Protein AF-A0A7Z9C6Z5-F1 (afdb_monomer)

Radius of gyration: 10.93 Å; Cα contacts (8 Å, |Δi|>4): 106; chains: 1; bounding box: 26×25×23 Å

Foldseek 3Di:
DDWDDDPPPKTWDDDDPWTWIWDADPVNQAIFIDIVRDTDDTDNYSVVRVVSVVVVVVVVD

pLDDT: mean 76.46, std 14.21, range [45.53, 89.94]

Structure (mmCIF, N/CA/C/O backbone):
data_AF-A0A7Z9C6Z5-F1
#
_entry.id   AF-A0A7Z9C6Z5-F1
#
loop_
_atom_site.group_PDB
_atom_site.id
_atom_site.type_symbol
_atom_site.label_atom_id
_atom_site.label_alt_id
_atom_site.label_comp_id
_atom_site.label_asym_id
_atom_site.label_entity_id
_atom_site.label_seq_id
_atom_site.pdbx_PDB_ins_code
_atom_site.Cartn_x
_atom_site.Cartn_y
_atom_site.Cartn_z
_atom_site.occupancy
_atom_site.B_iso_or_equiv
_atom_site.auth_seq_id
_atom_site.auth_comp_id
_atom_site.auth_asym_id
_atom_site.auth_atom_id
_atom_site.pdbx_PDB_model_num
ATOM 1 N N . MET A 1 1 ? -1.188 12.970 10.767 1.00 54.44 1 MET A N 1
ATOM 2 C CA . MET A 1 1 ? -0.793 11.824 9.918 1.00 54.44 1 MET A CA 1
ATOM 3 C C . MET A 1 1 ? 0.496 11.275 10.497 1.00 54.44 1 MET A C 1
ATOM 5 O O . MET A 1 1 ? 1.442 12.040 10.607 1.00 54.44 1 MET A O 1
ATOM 9 N N . LYS A 1 2 ? 0.512 10.026 10.973 1.00 54.19 2 LYS A N 1
ATOM 10 C CA . LYS A 1 2 ? 1.713 9.399 11.547 1.00 54.19 2 LYS A CA 1
ATOM 11 C C . LYS A 1 2 ? 2.229 8.386 10.528 1.00 54.19 2 LYS A C 1
ATOM 13 O O . LYS A 1 2 ? 1.521 7.431 10.222 1.00 54.19 2 LYS A O 1
ATOM 18 N N . ILE A 1 3 ? 3.403 8.651 9.962 1.00 56.62 3 ILE A N 1
ATOM 19 C CA . ILE A 1 3 ? 4.073 7.775 8.994 1.00 56.62 3 ILE A CA 1
ATOM 20 C C . ILE A 1 3 ? 5.054 6.921 9.795 1.00 56.62 3 ILE A C 1
ATOM 22 O O . ILE A 1 3 ? 5.860 7.470 10.544 1.00 56.62 3 ILE A O 1
ATOM 26 N N . GLN A 1 4 ? 4.954 5.597 9.697 1.00 56.25 4 GLN A N 1
ATOM 27 C CA . GLN A 1 4 ? 5.892 4.682 10.350 1.00 56.25 4 GLN A CA 1
ATOM 28 C C . GLN A 1 4 ? 6.700 3.972 9.266 1.00 56.25 4 GLN A C 1
ATOM 30 O O . GLN A 1 4 ? 6.130 3.299 8.409 1.00 56.25 4 GLN A O 1
ATOM 35 N N . HIS A 1 5 ? 8.020 4.147 9.295 1.00 45.91 5 HIS A N 1
ATOM 36 C CA . HIS A 1 5 ? 8.945 3.406 8.443 1.00 45.91 5 HIS A CA 1
ATOM 37 C C . HIS A 1 5 ? 9.261 2.079 9.139 1.00 45.91 5 HIS A C 1
ATOM 39 O O . HIS A 1 5 ? 9.905 2.077 10.186 1.00 45.91 5 HIS A O 1
ATOM 45 N N . PHE A 1 6 ? 8.782 0.960 8.596 1.00 46.41 6 PHE A N 1
ATOM 46 C CA . PHE A 1 6 ? 9.202 -0.369 9.044 1.00 46.41 6 PHE A CA 1
ATOM 47 C C . PHE A 1 6 ? 10.282 -0.883 8.092 1.00 46.41 6 PHE A C 1
ATOM 49 O O . PHE A 1 6 ? 10.193 -0.678 6.883 1.00 46.41 6 PHE A O 1
ATOM 56 N N . ASN A 1 7 ? 11.305 -1.526 8.650 1.00 45.53 7 ASN A N 1
ATOM 57 C CA . ASN A 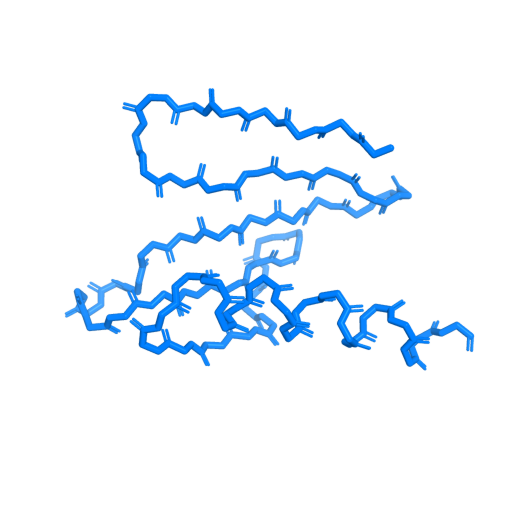1 7 ? 12.586 -1.891 8.031 1.00 45.53 7 ASN A CA 1
ATOM 58 C C . ASN A 1 7 ? 12.489 -2.998 6.941 1.00 45.53 7 ASN A C 1
ATOM 60 O O . ASN A 1 7 ? 13.374 -3.833 6.817 1.00 45.53 7 ASN A O 1
ATOM 64 N N . ALA A 1 8 ? 11.388 -3.040 6.181 1.00 47.69 8 ALA A N 1
ATOM 65 C CA . ALA A 1 8 ? 11.044 -4.069 5.195 1.00 47.69 8 ALA A CA 1
ATOM 66 C C . ALA A 1 8 ? 10.336 -3.495 3.940 1.00 47.69 8 ALA A C 1
ATOM 68 O O . ALA A 1 8 ? 9.425 -4.109 3.396 1.00 47.69 8 ALA A O 1
ATOM 69 N N . GLY A 1 9 ? 10.715 -2.291 3.493 1.00 59.59 9 GLY A N 1
ATOM 70 C CA . GLY A 1 9 ? 10.360 -1.767 2.159 1.00 59.59 9 GLY A CA 1
ATOM 71 C C . GLY A 1 9 ? 8.923 -1.266 1.946 1.00 59.59 9 GLY A C 1
ATOM 72 O O . GLY A 1 9 ? 8.620 -0.772 0.864 1.00 59.59 9 GLY A O 1
ATOM 73 N N . ALA A 1 10 ? 8.045 -1.339 2.950 1.00 67.31 10 ALA A N 1
ATOM 74 C CA . ALA A 1 10 ? 6.655 -0.891 2.836 1.00 67.31 10 ALA A CA 1
ATOM 75 C C . ALA A 1 10 ? 6.410 0.442 3.569 1.00 67.31 10 ALA A C 1
ATOM 77 O O . ALA A 1 10 ? 6.715 0.577 4.758 1.00 67.31 10 ALA A O 1
ATOM 78 N N . ILE A 1 11 ? 5.820 1.428 2.881 1.00 80.62 11 ILE A N 1
ATOM 79 C CA . ILE A 1 11 ? 5.423 2.717 3.479 1.00 80.62 11 ILE A CA 1
ATOM 80 C C . ILE A 1 11 ? 4.027 2.558 4.080 1.00 80.62 11 ILE A C 1
ATOM 82 O O . ILE A 1 11 ? 3.079 2.272 3.357 1.00 80.62 11 ILE A O 1
ATOM 86 N N . ARG A 1 12 ? 3.865 2.786 5.387 1.00 83.94 12 ARG A N 1
ATOM 87 C CA . ARG A 1 12 ? 2.574 2.650 6.086 1.00 83.94 12 ARG A CA 1
ATOM 88 C C . ARG A 1 12 ? 2.166 3.949 6.766 1.00 83.94 12 ARG A C 1
ATOM 90 O O . ARG A 1 12 ? 2.966 4.580 7.463 1.00 83.94 12 ARG A O 1
ATOM 97 N N . PHE A 1 13 ? 0.906 4.341 6.607 1.00 82.12 13 PHE A N 1
ATOM 98 C CA . PHE A 1 13 ? 0.347 5.512 7.277 1.00 82.12 13 PHE A CA 1
ATOM 99 C C . PHE A 1 13 ? -1.148 5.359 7.550 1.00 82.12 13 PHE A C 1
ATOM 101 O O . PHE A 1 13 ? -1.876 4.672 6.845 1.00 82.12 13 PHE A O 1
ATOM 108 N N . THR A 1 14 ? -1.631 6.041 8.583 1.00 83.56 14 THR A N 1
ATOM 109 C CA . THR A 1 14 ? -3.064 6.131 8.882 1.00 83.56 14 THR A CA 1
ATOM 110 C C . THR A 1 14 ? -3.593 7.523 8.565 1.00 83.56 14 THR A C 1
ATOM 112 O O . THR A 1 14 ? -2.932 8.542 8.812 1.00 83.56 14 THR A O 1
ATOM 115 N N . ARG A 1 15 ? -4.814 7.580 8.025 1.00 77.25 15 ARG A N 1
ATOM 116 C CA . ARG A 1 15 ? -5.547 8.828 7.786 1.00 77.25 15 ARG A CA 1
ATOM 117 C C . ARG A 1 15 ? -7.019 8.624 8.149 1.00 77.25 15 ARG A C 1
ATOM 119 O O . ARG A 1 15 ? -7.728 7.844 7.524 1.00 77.25 15 ARG A O 1
ATOM 126 N N . GLY A 1 16 ? -7.480 9.334 9.180 1.00 82.12 16 GLY A N 1
ATOM 127 C CA . GLY A 1 16 ? -8.802 9.101 9.769 1.00 82.12 16 GLY A CA 1
ATOM 128 C C . GLY A 1 16 ? -8.895 7.700 10.383 1.00 82.12 16 GLY A C 1
ATOM 129 O O . GLY A 1 16 ? -7.987 7.280 11.093 1.00 82.12 16 GLY A O 1
ATOM 130 N N . ARG A 1 17 ? -9.978 6.973 10.079 1.00 84.25 17 ARG A N 1
ATOM 131 C CA . ARG A 1 17 ? -10.178 5.560 10.465 1.00 84.25 17 ARG A CA 1
ATOM 132 C C . ARG A 1 17 ? -9.593 4.554 9.463 1.00 84.25 17 ARG A C 1
ATOM 134 O O . ARG A 1 17 ? -9.824 3.363 9.617 1.00 84.25 17 ARG A O 1
ATOM 141 N N . LYS A 1 18 ? -8.897 5.031 8.427 1.00 84.50 18 LYS A N 1
ATOM 142 C CA . LYS A 1 18 ? -8.391 4.215 7.321 1.00 84.50 18 LYS A CA 1
ATOM 143 C C . LYS A 1 18 ? -6.889 3.988 7.444 1.00 84.50 18 LYS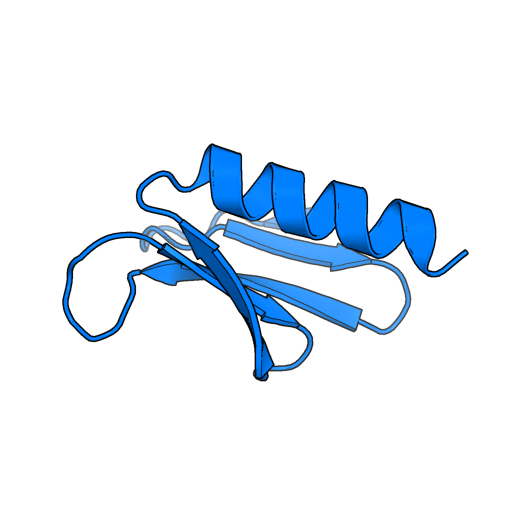 A C 1
ATOM 145 O O . LYS A 1 18 ? -6.132 4.921 7.747 1.00 84.50 18 LYS A O 1
ATOM 150 N N . PHE A 1 19 ? -6.474 2.750 7.204 1.00 86.81 19 PHE A N 1
ATOM 151 C CA . PHE A 1 19 ? -5.078 2.339 7.145 1.00 86.81 19 PHE A CA 1
ATOM 152 C C . PHE A 1 19 ? -4.617 2.262 5.695 1.00 86.81 19 PHE A C 1
ATOM 154 O O . PHE A 1 19 ? -5.277 1.642 4.868 1.00 86.81 19 PHE A O 1
ATOM 161 N N . TYR A 1 20 ? -3.477 2.873 5.403 1.00 88.00 20 TYR A N 1
ATOM 162 C CA . TYR A 1 20 ? -2.884 2.912 4.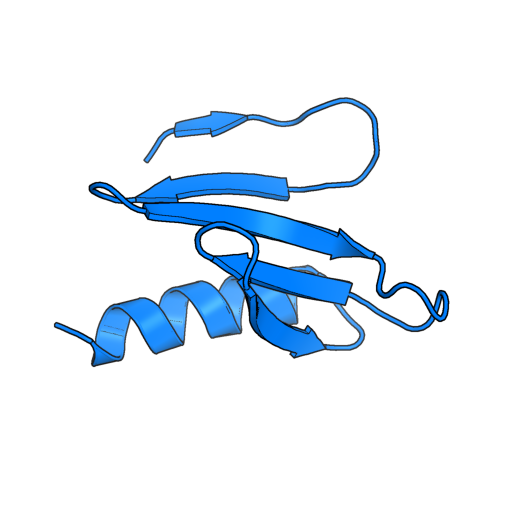080 1.00 88.00 20 TYR A CA 1
ATOM 163 C C . TYR A 1 20 ? -1.494 2.285 4.100 1.00 88.00 20 TYR A C 1
ATOM 165 O O . TYR A 1 20 ? -0.689 2.550 4.996 1.00 88.00 20 TYR A O 1
ATOM 173 N N . GLU A 1 21 ? -1.198 1.488 3.082 1.00 89.19 21 GLU A N 1
ATOM 174 C CA . GLU A 1 21 ? 0.085 0.807 2.930 1.00 89.19 21 GLU A CA 1
ATOM 175 C C . GLU A 1 21 ? 0.522 0.828 1.469 1.00 89.19 21 GLU A C 1
ATOM 177 O O . GLU A 1 21 ? -0.283 0.601 0.578 1.00 89.19 21 GLU A O 1
ATOM 182 N N . VAL A 1 22 ? 1.796 1.101 1.218 1.00 89.19 22 VAL A N 1
ATOM 183 C CA . VAL A 1 22 ? 2.441 0.886 -0.074 1.00 89.19 22 VAL A CA 1
ATOM 184 C C . VAL A 1 22 ? 3.300 -0.358 0.065 1.00 89.19 22 VAL A C 1
ATOM 186 O O . VAL A 1 22 ? 4.194 -0.384 0.911 1.00 89.19 22 VAL A O 1
ATOM 189 N N . ALA A 1 23 ? 3.028 -1.367 -0.751 1.00 87.00 23 ALA A N 1
ATOM 190 C CA . ALA A 1 23 ? 3.749 -2.632 -0.779 1.00 87.00 23 ALA A CA 1
ATOM 191 C C . ALA A 1 23 ? 4.244 -2.930 -2.198 1.00 87.00 23 ALA A C 1
ATOM 193 O O . ALA A 1 23 ? 3.770 -2.336 -3.167 1.00 87.00 23 ALA A O 1
ATOM 194 N N . HIS A 1 24 ? 5.186 -3.861 -2.332 1.00 85.31 24 HIS A N 1
ATOM 195 C CA . HIS A 1 24 ? 5.534 -4.406 -3.642 1.00 85.31 24 HIS A CA 1
ATOM 196 C C . HIS A 1 24 ? 4.357 -5.194 -4.221 1.00 85.31 24 HIS A C 1
ATOM 198 O O . HIS A 1 24 ? 3.621 -5.863 -3.491 1.00 85.31 24 HIS A O 1
ATOM 204 N N . ALA A 1 25 ? 4.180 -5.115 -5.539 1.00 84.44 25 ALA A N 1
ATOM 205 C CA . ALA A 1 25 ? 3.255 -5.999 -6.231 1.00 84.44 25 ALA A CA 1
ATOM 206 C C . ALA A 1 25 ? 3.710 -7.458 -6.078 1.00 84.44 25 ALA A C 1
ATOM 208 O O . ALA A 1 25 ? 4.906 -7.746 -6.071 1.00 84.44 25 ALA A O 1
ATOM 209 N N . TYR A 1 26 ? 2.754 -8.383 -5.983 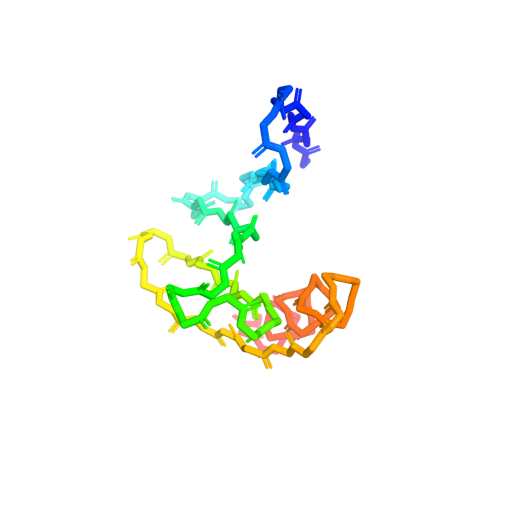1.00 76.06 26 TYR A N 1
ATOM 210 C CA . TYR A 1 26 ? 3.038 -9.812 -5.789 1.00 76.06 26 TYR A CA 1
ATOM 211 C C . TYR A 1 26 ? 3.838 -10.425 -6.952 1.00 76.06 26 TYR A C 1
ATOM 213 O O . TYR A 1 26 ? 4.620 -11.344 -6.752 1.00 76.06 26 TYR A O 1
ATOM 221 N N . ASP A 1 27 ? 3.670 -9.867 -8.152 1.00 78.75 27 ASP A N 1
ATOM 222 C CA . ASP A 1 27 ? 4.399 -10.231 -9.374 1.00 78.75 27 ASP A CA 1
ATOM 223 C C . ASP A 1 27 ? 5.848 -9.693 -9.396 1.00 78.75 27 ASP A C 1
ATOM 225 O O . ASP A 1 27 ? 6.604 -9.917 -10.333 1.00 78.75 27 ASP A O 1
ATOM 229 N N . GLY A 1 28 ? 6.257 -8.929 -8.377 1.00 71.25 28 GLY A N 1
ATOM 230 C CA . GLY A 1 28 ? 7.569 -8.279 -8.311 1.00 71.25 28 GLY A CA 1
ATOM 231 C C . GLY A 1 28 ? 7.706 -7.046 -9.210 1.00 71.25 28 GLY A C 1
ATOM 232 O O . GLY A 1 28 ? 8.652 -6.276 -9.047 1.00 71.25 28 GLY A O 1
ATOM 233 N N . GLN A 1 29 ? 6.751 -6.802 -10.111 1.00 77.69 29 GLN A N 1
ATOM 234 C CA . GLN A 1 29 ? 6.731 -5.632 -10.983 1.00 77.69 29 GLN A CA 1
ATOM 235 C C . GLN A 1 29 ? 5.943 -4.478 -10.353 1.00 77.69 29 GLN A C 1
ATOM 237 O O . GLN A 1 29 ? 4.714 -4.415 -10.406 1.00 77.69 29 GLN A O 1
ATOM 242 N N . GLY A 1 30 ? 6.676 -3.531 -9.769 1.00 85.50 30 GLY A N 1
ATOM 243 C CA . GLY A 1 30 ? 6.123 -2.285 -9.245 1.00 85.50 30 GLY A CA 1
ATOM 244 C C . GLY A 1 30 ? 5.543 -2.385 -7.834 1.00 85.50 30 GLY A C 1
ATOM 245 O O . GLY A 1 30 ? 5.933 -3.219 -7.014 1.00 85.50 30 GLY A O 1
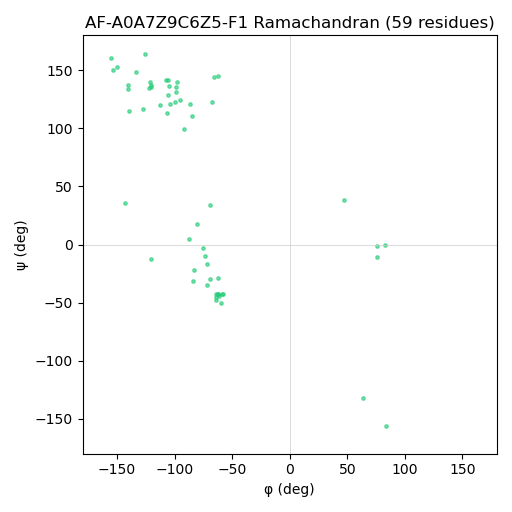ATOM 246 N N . PHE A 1 31 ? 4.626 -1.470 -7.542 1.00 88.69 31 PHE A N 1
ATOM 247 C CA . PHE A 1 31 ? 4.101 -1.186 -6.216 1.00 88.69 31 PHE A CA 1
ATOM 248 C C . PHE A 1 31 ? 2.581 -1.081 -6.244 1.00 88.69 31 PHE A C 1
ATOM 250 O O . PHE A 1 31 ? 1.970 -0.608 -7.207 1.00 88.69 31 PHE A O 1
ATOM 257 N N . ILE A 1 32 ? 1.972 -1.478 -5.136 1.00 89.25 32 ILE A N 1
ATOM 258 C CA . ILE A 1 32 ? 0.537 -1.407 -4.901 1.00 89.25 32 ILE A CA 1
ATOM 259 C C . ILE A 1 32 ? 0.256 -0.559 -3.666 1.00 89.25 32 ILE A C 1
ATOM 261 O O . ILE A 1 32 ? 0.969 -0.618 -2.666 1.00 89.25 32 ILE A O 1
ATOM 265 N N . GLY A 1 33 ? -0.792 0.249 -3.752 1.00 89.94 33 GLY A N 1
ATOM 266 C CA . GLY A 1 33 ? -1.343 1.017 -2.650 1.00 89.94 33 GLY A CA 1
ATOM 267 C C . GLY A 1 33 ? -2.558 0.297 -2.098 1.00 89.94 33 GLY A C 1
ATOM 268 O O . GLY A 1 33 ? -3.517 0.047 -2.827 1.00 89.94 33 GLY A O 1
ATOM 269 N N . LEU A 1 34 ? -2.527 -0.016 -0.813 1.00 88.94 34 LEU A N 1
ATOM 270 C CA . LEU A 1 34 ? -3.574 -0.682 -0.063 1.00 88.94 34 LEU A CA 1
ATOM 271 C C . LEU A 1 34 ? -4.294 0.328 0.836 1.00 88.94 34 LEU A C 1
ATOM 273 O O . LEU A 1 34 ? -3.663 1.203 1.426 1.00 88.94 34 LEU A O 1
ATOM 277 N N . CYS A 1 35 ? -5.611 0.182 0.962 1.00 87.88 35 CYS A N 1
ATOM 278 C CA . CYS A 1 35 ? -6.459 0.858 1.941 1.00 87.88 35 CYS A CA 1
ATOM 279 C C . CYS A 1 35 ? -7.288 -0.198 2.680 1.00 87.88 35 CYS A C 1
ATOM 281 O O . CYS A 1 35 ? -8.061 -0.916 2.046 1.00 87.88 35 CYS A O 1
ATOM 283 N N . ASP A 1 36 ? -7.096 -0.336 3.993 1.00 87.25 36 ASP A N 1
ATOM 284 C CA . ASP A 1 36 ? -7.678 -1.403 4.826 1.00 87.25 36 ASP A CA 1
ATOM 285 C C . ASP A 1 36 ? -7.509 -2.810 4.199 1.00 87.25 36 ASP A C 1
ATOM 287 O O . ASP A 1 36 ? -8.421 -3.636 4.217 1.00 87.25 36 ASP A O 1
ATOM 291 N N . GLY A 1 37 ? -6.352 -3.068 3.575 1.00 83.62 37 GLY A N 1
ATOM 292 C CA . GLY A 1 37 ? -6.037 -4.339 2.907 1.00 83.62 37 GLY A CA 1
ATOM 293 C C . GLY A 1 37 ? -6.580 -4.499 1.480 1.00 83.62 37 GLY A C 1
ATOM 294 O O . GLY A 1 37 ? -6.324 -5.520 0.849 1.00 83.62 37 GLY A O 1
ATOM 295 N N . ARG A 1 38 ? -7.296 -3.508 0.929 1.00 86.56 38 ARG A N 1
ATOM 296 C CA . ARG A 1 38 ? -7.768 -3.514 -0.469 1.00 86.56 38 ARG A CA 1
ATOM 297 C C . ARG A 1 38 ? -6.855 -2.700 -1.374 1.00 86.56 38 ARG A C 1
ATOM 299 O O . ARG A 1 38 ? -6.517 -1.574 -1.026 1.00 86.56 38 ARG A O 1
ATOM 306 N N . VAL A 1 39 ? -6.523 -3.221 -2.555 1.00 87.50 39 VAL A N 1
ATOM 307 C CA . VAL A 1 39 ? -5.756 -2.479 -3.571 1.00 87.50 39 VAL A CA 1
ATOM 308 C C . VAL A 1 39 ? -6.596 -1.323 -4.111 1.00 87.50 39 VAL A C 1
ATOM 310 O O . VAL A 1 39 ? -7.697 -1.527 -4.613 1.00 87.50 39 VAL A O 1
ATOM 313 N N . ILE A 1 40 ? -6.068 -0.107 -3.997 1.00 87.19 40 ILE A N 1
ATOM 314 C CA . ILE A 1 40 ? -6.693 1.131 -4.484 1.00 87.19 40 ILE A CA 1
ATOM 315 C C . ILE A 1 40 ? -5.831 1.874 -5.511 1.00 87.19 40 ILE A C 1
ATOM 317 O O . ILE A 1 40 ? -6.311 2.806 -6.151 1.00 87.19 40 ILE A O 1
ATOM 321 N N . ALA A 1 41 ? -4.559 1.497 -5.652 1.00 87.50 41 ALA A N 1
ATOM 322 C CA . ALA A 1 41 ? -3.629 2.090 -6.605 1.00 87.50 41 ALA A CA 1
ATOM 323 C C . ALA A 1 41 ? -2.540 1.084 -6.992 1.00 87.50 41 ALA A C 1
ATOM 325 O O . ALA A 1 41 ? -2.145 0.253 -6.178 1.00 87.50 41 ALA A O 1
ATOM 326 N N . THR A 1 42 ? -2.020 1.197 -8.210 1.00 87.94 42 THR A N 1
ATOM 327 C CA . THR A 1 42 ? -0.881 0.416 -8.711 1.00 87.94 42 THR A CA 1
ATOM 328 C C . THR A 1 42 ? -0.003 1.327 -9.558 1.00 87.94 42 THR A C 1
ATOM 330 O O . THR A 1 42 ? -0.526 2.071 -10.388 1.00 87.94 42 THR A O 1
ATOM 333 N N . ALA A 1 43 ? 1.311 1.292 -9.369 1.00 86.88 43 ALA A N 1
ATOM 334 C CA . ALA A 1 43 ? 2.258 1.998 -10.227 1.00 86.88 43 ALA A CA 1
ATOM 335 C C . ALA A 1 43 ? 3.628 1.321 -10.172 1.00 86.88 43 ALA A C 1
ATOM 337 O O . ALA A 1 43 ? 3.937 0.604 -9.229 1.00 86.88 43 ALA A O 1
ATOM 338 N N . THR A 1 44 ? 4.477 1.575 -11.161 1.00 85.12 44 THR A N 1
ATOM 339 C CA . THR A 1 44 ? 5.851 1.051 -11.180 1.00 85.12 44 THR A CA 1
ATOM 340 C C . THR A 1 44 ? 6.773 1.729 -10.164 1.00 85.12 44 THR A C 1
ATOM 342 O O . THR A 1 44 ? 7.806 1.168 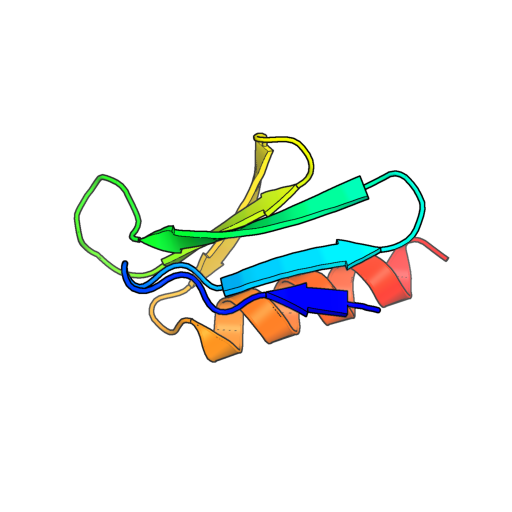-9.817 1.00 85.12 44 THR A O 1
ATOM 345 N N . ASP A 1 45 ? 6.383 2.898 -9.648 1.00 84.56 45 ASP A N 1
ATOM 346 C CA . ASP A 1 45 ? 7.148 3.705 -8.699 1.00 84.56 45 ASP A CA 1
ATOM 347 C C . ASP A 1 45 ? 6.359 3.917 -7.386 1.00 84.56 45 ASP A C 1
ATOM 349 O O . ASP A 1 45 ? 5.162 4.241 -7.426 1.00 84.56 45 ASP A O 1
ATOM 353 N N . PRO A 1 46 ? 6.991 3.772 -6.205 1.00 81.94 46 PRO A N 1
ATOM 354 C CA . PRO A 1 46 ? 6.291 3.868 -4.928 1.00 81.94 46 PRO A CA 1
ATOM 355 C C . PRO A 1 46 ? 5.813 5.296 -4.634 1.00 81.94 46 PRO A C 1
ATOM 357 O O . PRO A 1 46 ? 4.776 5.479 -3.989 1.00 81.94 46 PRO A O 1
ATOM 360 N N . ALA A 1 47 ? 6.509 6.326 -5.130 1.00 83.50 47 ALA A N 1
ATOM 361 C CA . ALA A 1 47 ? 6.068 7.709 -4.984 1.00 83.50 47 ALA A CA 1
ATOM 362 C C . ALA A 1 47 ? 4.853 8.000 -5.877 1.00 83.50 47 ALA A C 1
ATOM 364 O O . ALA A 1 47 ? 3.955 8.734 -5.457 1.00 83.50 47 ALA A O 1
ATOM 365 N N . ALA A 1 48 ? 4.768 7.397 -7.066 1.00 84.12 48 ALA A N 1
ATOM 366 C CA . ALA A 1 48 ? 3.577 7.464 -7.911 1.00 84.12 48 ALA A CA 1
ATOM 367 C C . ALA A 1 48 ? 2.352 6.826 -7.227 1.00 84.12 48 ALA A C 1
ATOM 369 O O . ALA A 1 48 ? 1.280 7.439 -7.218 1.00 84.12 48 ALA A O 1
ATOM 370 N N . VAL A 1 49 ? 2.517 5.669 -6.571 1.00 87.44 49 VAL A N 1
ATOM 371 C CA . VAL A 1 49 ? 1.458 5.051 -5.748 1.00 87.44 49 VAL A CA 1
ATOM 372 C C . VAL A 1 49 ? 1.038 5.980 -4.610 1.00 87.44 49 VAL A C 1
ATOM 374 O O . VAL A 1 49 ? -0.148 6.281 -4.464 1.00 87.44 49 VAL A O 1
ATOM 377 N N . ALA A 1 50 ? 1.994 6.502 -3.837 1.00 83.44 50 ALA A N 1
ATOM 378 C CA . ALA A 1 50 ? 1.698 7.409 -2.730 1.00 83.44 50 ALA A CA 1
ATOM 379 C C . ALA A 1 50 ? 0.949 8.672 -3.201 1.00 83.44 50 ALA A C 1
ATOM 381 O O . ALA A 1 50 ? -0.044 9.071 -2.589 1.00 83.44 50 ALA A O 1
ATOM 382 N N . ARG A 1 51 ? 1.362 9.273 -4.327 1.00 85.50 51 ARG A N 1
ATOM 383 C CA . ARG A 1 51 ? 0.671 10.419 -4.947 1.00 85.50 51 ARG A CA 1
ATOM 384 C C . ARG A 1 51 ? -0.754 10.067 -5.361 1.00 85.50 51 ARG A C 1
ATOM 386 O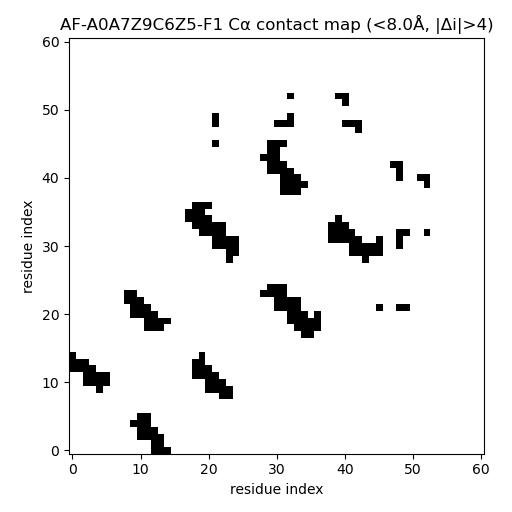 O . ARG A 1 51 ? -1.660 10.856 -5.096 1.00 85.50 51 ARG A O 1
ATOM 393 N N . ALA A 1 52 ? -0.967 8.903 -5.974 1.00 84.25 52 ALA A N 1
ATOM 394 C CA . ALA A 1 52 ? -2.297 8.439 -6.362 1.00 84.25 52 ALA A CA 1
ATOM 395 C C . ALA A 1 52 ? -3.209 8.254 -5.139 1.00 84.25 52 ALA A C 1
ATOM 397 O O . ALA A 1 52 ? -4.351 8.712 -5.153 1.00 84.25 52 ALA A O 1
ATOM 398 N N . MET A 1 53 ? -2.689 7.680 -4.051 1.00 82.38 53 MET A N 1
ATOM 399 C CA . MET A 1 53 ? -3.427 7.505 -2.795 1.00 82.38 53 MET A CA 1
ATOM 400 C C . MET A 1 53 ? -3.789 8.848 -2.152 1.00 82.38 53 MET A C 1
ATOM 402 O O . MET A 1 53 ? -4.923 9.037 -1.709 1.00 82.38 53 ME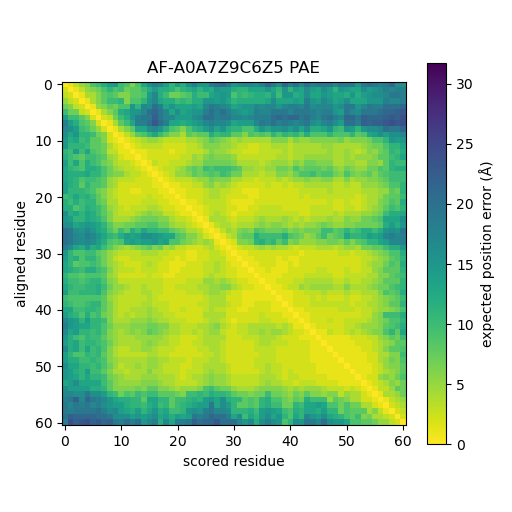T A O 1
ATOM 406 N N . ILE A 1 54 ? -2.862 9.813 -2.144 1.00 80.56 54 ILE A N 1
ATOM 407 C CA . ILE A 1 54 ? -3.123 11.169 -1.644 1.00 80.56 54 ILE A CA 1
ATOM 408 C C . ILE A 1 54 ? -4.179 11.860 -2.511 1.00 80.56 54 ILE A C 1
ATOM 410 O O . ILE A 1 54 ? -5.137 12.400 -1.961 1.00 80.56 54 ILE A O 1
ATOM 414 N N . LYS A 1 55 ? -4.039 11.813 -3.843 1.00 78.81 55 LYS A N 1
ATOM 415 C CA . LYS A 1 55 ? -4.956 12.461 -4.794 1.00 78.81 55 LYS A CA 1
ATOM 416 C C . LYS A 1 55 ? -6.361 11.858 -4.733 1.00 78.81 55 LYS A C 1
ATOM 418 O O . LYS A 1 55 ? -7.330 12.605 -4.644 1.00 78.81 55 LYS A O 1
ATOM 423 N N . SER A 1 56 ? -6.479 10.530 -4.707 1.00 68.19 56 SER A N 1
ATOM 424 C CA . SER A 1 56 ? -7.760 9.830 -4.533 1.00 68.19 56 SER A CA 1
ATOM 425 C C . SER A 1 56 ? -8.440 10.238 -3.220 1.00 68.19 56 SER A C 1
ATOM 427 O O . SER A 1 56 ? -9.617 10.590 -3.199 1.00 68.19 56 SER A O 1
ATOM 429 N N . ALA A 1 57 ? -7.670 10.336 -2.134 1.00 59.94 57 ALA A N 1
ATOM 430 C CA . ALA A 1 57 ? -8.173 10.789 -0.843 1.00 59.94 57 ALA A CA 1
ATOM 431 C C . ALA A 1 57 ? -8.446 12.309 -0.757 1.00 59.94 57 ALA A C 1
ATOM 433 O O . ALA A 1 57 ? -8.996 12.767 0.245 1.00 59.94 57 ALA A O 1
ATOM 434 N N . VAL A 1 58 ? -8.032 13.116 -1.741 1.00 57.31 58 VAL A N 1
ATOM 435 C CA . VAL A 1 58 ? -8.438 14.530 -1.869 1.00 57.31 58 VAL A CA 1
ATOM 436 C C . VAL A 1 58 ? -9.789 14.638 -2.580 1.00 57.31 58 VAL A C 1
ATOM 438 O O . VAL A 1 58 ? -10.559 15.531 -2.257 1.00 57.31 58 VAL A O 1
ATOM 441 N N . TRP A 1 59 ? -10.098 13.710 -3.489 1.00 47.69 59 TRP A N 1
ATOM 442 C CA . TRP A 1 59 ? -11.349 13.690 -4.256 1.00 47.69 59 TRP A CA 1
ATOM 443 C C . TRP A 1 59 ? -12.536 13.047 -3.523 1.00 47.69 59 TRP A C 1
ATOM 445 O O . TRP A 1 59 ? -13.676 13.341 -3.849 1.00 47.69 59 TRP A O 1
ATOM 455 N N . MET A 1 60 ? -12.296 12.200 -2.516 1.00 50.88 60 MET A N 1
ATOM 456 C CA . MET A 1 60 ? -13.348 11.628 -1.652 1.00 50.88 60 MET A CA 1
ATOM 457 C C . MET A 1 60 ? -13.818 12.576 -0.527 1.00 50.88 60 MET A C 1
ATOM 459 O O . MET A 1 60 ? -14.369 12.105 0.469 1.00 50.88 60 MET A O 1
ATOM 463 N N . ARG A 1 61 ? -13.535 13.880 -0.627 1.00 47.94 61 ARG A N 1
ATOM 464 C CA . ARG A 1 61 ? -13.906 14.880 0.383 1.00 47.94 61 ARG A CA 1
ATOM 465 C C . ARG A 1 61 ? -15.171 15.627 -0.006 1.00 47.94 61 ARG A C 1
ATOM 467 O O . ARG A 1 61 ? -15.294 15.964 -1.199 1.00 47.94 61 ARG A O 1
#

Secondary structure (DSSP, 8-state):
-EEEE-SSS-EEEEETTEEEEEEE-TTSSSEEEEETTEEEEEESSHHHHHHHHHHHHHHT-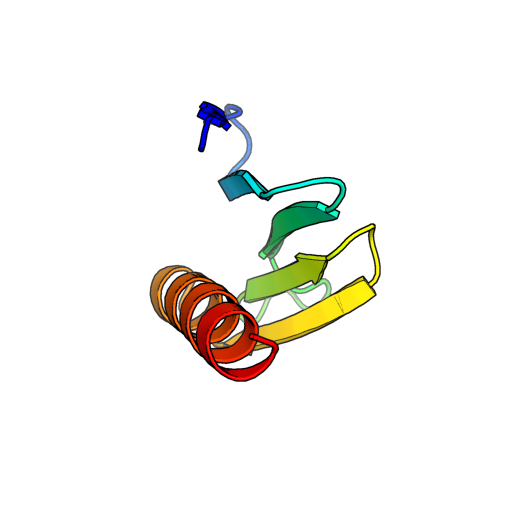

Mean predicted aligned error: 7.09 Å

Nearest PDB structures (foldseek):
  2yj6-assembly1_A  TM=8.483E-01  e=3.197E-01  Saccharolobus solfataricus P2
  2yj5-assembly1_A  TM=7.653E-01  e=5.603E-01  Saccharolobus solfataricus P2
  6jhp-assembly1_D  TM=5.276E-01  e=8.177E+00  Paecilomyces sp. 'thermophila'

Organism: NCBI:txid74329

Sequence (61 aa):
MKIQHFNAGAIRFTRGRKFYEVAHAYDGQGFIGLCDGRVIATATDPAAVARAMIKSAVWMR

Solvent-accessible surface area (backbone atoms only — not comparable to full-atom values): 3548 Å² total; per-residue (Å²): 122,63,74,51,86,53,102,74,86,35,52,36,37,46,59,90,97,43,42,36,37,36,38,70,28,94,86,69,71,31,20,30,20,28,48,76,85,39,81,78,37,72,31,78,41,63,67,57,17,52,49,48,53,53,53,54,62,61,68,78,106